Protein AF-A0A1B3NCB0-F1 (afdb_monomer)

Radius of gyration: 19.33 Å; Cα contacts (8 Å, |Δi|>4): 37; chains: 1; bounding box: 53×25×45 Å

Secondary structure (DSSP, 8-state):
--HHHHHHHTTS-HHHHHHHHTT-TTS-HHHHHHHHHHTT-HHHHHHHTSGGG-HHHHHHHHHHS-SS--PPP-

Mean predicted aligned error: 5.95 Å

Sequence (74 aa):
MSAADAAGRSGVSLPTYRKIETGDPSVSLGVFVSALRELGLLGNLRSALEPESDRGAAAFEIDRLPQRVSRRRP

pLDDT: mean 90.76, std 6.53, range [66.06, 97.56]

Foldseek 3Di:
DDLCVLCVQLVHHSVLSVCLVVVPPVRDPSSNCSSCVVVVNNVVVVVCPPPVNPPVVVVVVVVVDDPDDDDDDD

Solvent-accessible surface area (backbone atoms only — not comparable to full-atom values): 4590 Å² total; per-residue (Å²): 136,52,69,63,56,50,10,56,74,38,72,44,54,53,72,58,41,50,35,55,76,72,66,46,81,88,55,54,67,70,56,53,52,39,41,30,50,78,69,68,44,55,77,54,49,60,64,64,66,35,74,92,59,38,62,66,60,54,51,55,54,58,72,66,50,71,95,63,86,77,75,83,77,133

Nearest PDB structures (foldseek):
  1l1m-assembly1_B  TM=7.863E-01  e=5.029E-01  Escherichia coli
  2hsg-assembly1_A  TM=6.899E-01  e=5.029E-01  Priestia megaterium
  2kei-assembly1_A  TM=7.866E-01  e=1.087E+00  Escherichia coli K-12
  1osl-assembly1_A  TM=6.120E-01  e=5.662E-01  Escherichia coli
  6jpi-assembly1_C  TM=5.196E-01  e=6.764E-01  Pseudomonas aeruginosa PAO1

Structure (mmCIF, N/CA/C/O backbone):
data_AF-A0A1B3NCB0-F1
#
_entry.id   AF-A0A1B3NCB0-F1
#
loop_
_atom_site.group_PDB
_atom_site.id
_atom_site.type_symbol
_atom_site.label_atom_id
_atom_site.label_alt_id
_atom_site.label_comp_id
_atom_site.label_asym_id
_atom_site.label_entity_id
_atom_site.label_seq_id
_atom_site.pdbx_PDB_ins_code
_atom_site.Cartn_x
_atom_site.Cartn_y
_atom_site.Cartn_z
_atom_site.occupancy
_atom_site.B_iso_or_equiv
_atom_site.auth_seq_id
_atom_site.auth_comp_id
_atom_site.auth_asym_id
_atom_site.auth_atom_id
_atom_site.pdbx_PDB_model_num
ATOM 1 N N . MET A 1 1 ? -20.568 5.580 -0.078 1.00 74.44 1 MET A N 1
ATOM 2 C CA . MET A 1 1 ? -19.719 5.146 1.050 1.00 74.44 1 MET A CA 1
ATOM 3 C C . MET A 1 1 ? -18.670 6.218 1.264 1.00 74.44 1 MET A C 1
ATOM 5 O O . MET A 1 1 ? -18.030 6.591 0.290 1.00 74.44 1 MET A O 1
ATOM 9 N N . SER A 1 2 ? -18.567 6.787 2.465 1.00 92.12 2 SER A N 1
ATOM 10 C CA . SER A 1 2 ? -17.547 7.802 2.758 1.00 92.12 2 SER A CA 1
ATOM 11 C C . SER A 1 2 ? -16.189 7.156 3.059 1.00 92.12 2 SER A C 1
ATOM 13 O O . SER A 1 2 ? -16.122 5.976 3.405 1.00 92.12 2 SER A O 1
ATOM 15 N N . ALA A 1 3 ? -15.100 7.929 2.981 1.00 89.75 3 ALA A N 1
ATOM 16 C CA . ALA A 1 3 ? -13.770 7.458 3.381 1.00 89.75 3 ALA A CA 1
ATOM 17 C C . ALA A 1 3 ? -13.715 7.055 4.868 1.00 89.75 3 ALA A C 1
ATOM 19 O O . ALA A 1 3 ? -12.988 6.139 5.239 1.00 89.75 3 ALA A O 1
ATOM 20 N N . ALA A 1 4 ? -14.516 7.701 5.724 1.00 93.25 4 ALA A N 1
ATOM 21 C CA . ALA A 1 4 ? -14.636 7.328 7.131 1.00 93.25 4 ALA A CA 1
ATOM 22 C C . ALA A 1 4 ? -15.331 5.966 7.299 1.00 93.25 4 ALA A C 1
ATOM 24 O O . ALA A 1 4 ? -14.857 5.133 8.072 1.00 93.25 4 ALA A O 1
ATOM 25 N N . ASP A 1 5 ? -16.388 5.703 6.522 1.00 92.69 5 ASP A N 1
ATOM 26 C CA . ASP A 1 5 ? -17.058 4.395 6.512 1.00 92.69 5 ASP A CA 1
ATOM 27 C C . ASP A 1 5 ? -16.109 3.291 6.021 1.00 92.69 5 ASP A C 1
ATOM 29 O O . ASP A 1 5 ? -16.092 2.186 6.563 1.00 92.69 5 ASP A O 1
ATOM 33 N N . ALA A 1 6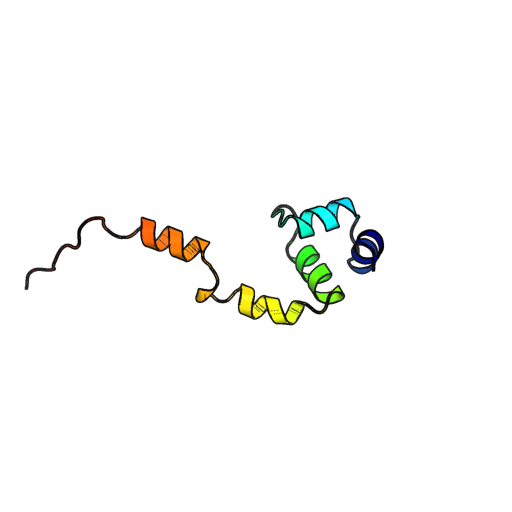 ? -15.300 3.595 5.003 1.00 90.12 6 ALA A N 1
ATOM 34 C CA . ALA A 1 6 ? -14.309 2.682 4.443 1.00 90.12 6 ALA A CA 1
ATOM 35 C C . ALA A 1 6 ? -13.172 2.365 5.411 1.00 90.12 6 ALA A C 1
ATOM 37 O O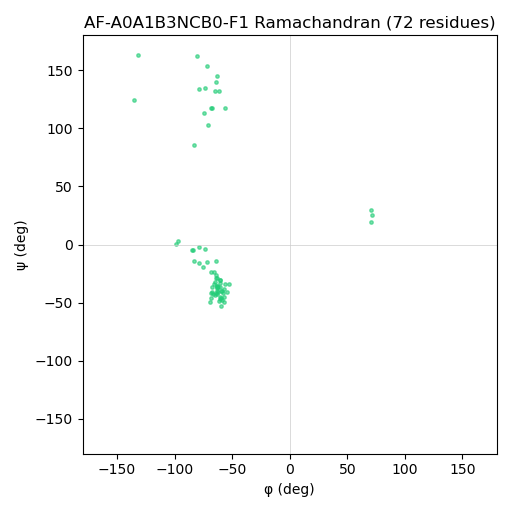 . ALA A 1 6 ? -12.810 1.197 5.568 1.00 90.12 6 ALA A O 1
ATOM 38 N N . ALA A 1 7 ? -12.672 3.380 6.114 1.00 93.62 7 ALA A N 1
ATOM 39 C CA . ALA A 1 7 ? -11.688 3.211 7.172 1.00 93.62 7 ALA A CA 1
ATOM 40 C C . ALA A 1 7 ? -12.222 2.288 8.281 1.00 93.62 7 ALA A C 1
ATOM 42 O O . ALA A 1 7 ? -11.564 1.308 8.633 1.00 93.62 7 ALA A O 1
ATOM 43 N N . GLY A 1 8 ? -13.454 2.533 8.748 1.00 93.44 8 GLY A N 1
ATOM 44 C CA . GLY A 1 8 ? -14.106 1.716 9.773 1.00 93.44 8 GLY A CA 1
ATOM 45 C C . GLY A 1 8 ? -14.274 0.251 9.362 1.00 93.44 8 GLY A C 1
ATOM 46 O O . GLY A 1 8 ? -13.918 -0.642 10.126 1.00 93.44 8 GLY A O 1
ATOM 47 N N . ARG A 1 9 ? -14.744 -0.010 8.135 1.00 90.75 9 ARG A N 1
ATOM 48 C CA . ARG A 1 9 ? -14.888 -1.381 7.602 1.00 90.75 9 ARG A CA 1
ATOM 49 C C . ARG A 1 9 ? -13.549 -2.089 7.407 1.00 90.75 9 ARG A C 1
ATOM 51 O O . ARG A 1 9 ? -13.453 -3.287 7.639 1.00 90.75 9 ARG A O 1
ATOM 58 N N . SER A 1 10 ? -12.512 -1.339 7.044 1.00 90.56 10 SER A N 1
ATOM 59 C CA . SER A 1 10 ? -11.153 -1.864 6.869 1.00 90.56 10 SER A CA 1
ATOM 60 C C . SER A 1 10 ? -10.403 -2.055 8.196 1.00 90.56 10 SER A C 1
ATOM 62 O O . SER A 1 10 ? -9.263 -2.514 8.186 1.00 90.56 10 SER A O 1
ATOM 64 N N . GLY A 1 11 ? -11.010 -1.695 9.336 1.00 91.94 11 GLY A N 1
ATOM 65 C CA . GLY A 1 11 ? -10.411 -1.839 10.665 1.00 91.94 11 GLY A CA 1
ATOM 66 C C . GLY A 1 11 ? -9.268 -0.861 10.951 1.00 91.94 11 GLY A C 1
ATOM 67 O O . GLY A 1 11 ? -8.400 -1.163 11.767 1.00 91.94 11 GLY A O 1
ATOM 68 N N . VAL A 1 12 ? -9.237 0.297 10.282 1.00 95.00 12 VAL A N 1
ATOM 69 C CA . VAL A 1 12 ? -8.162 1.292 10.423 1.00 95.00 12 VAL A CA 1
ATOM 70 C C . VAL A 1 12 ? -8.688 2.706 10.640 1.00 95.00 12 VAL A C 1
ATOM 72 O O . VAL A 1 12 ? -9.846 3.023 10.384 1.00 95.00 12 VAL A O 1
ATOM 75 N N . SER A 1 13 ? -7.816 3.595 11.112 1.00 96.56 13 SER A N 1
ATOM 76 C CA . SER A 1 13 ? -8.139 5.015 11.248 1.00 96.56 13 SER A CA 1
ATOM 77 C C . SER A 1 13 ? -8.222 5.712 9.883 1.00 96.56 13 SER A C 1
ATOM 79 O O . SER A 1 13 ? -7.540 5.324 8.933 1.00 96.56 13 SER A O 1
ATOM 81 N N . LEU A 1 14 ? -9.001 6.796 9.787 1.00 96.19 14 LEU A N 1
ATOM 82 C CA . LEU A 1 14 ? -9.104 7.604 8.562 1.00 96.19 14 LEU A CA 1
ATOM 83 C C . LEU A 1 14 ? -7.737 8.105 8.038 1.00 96.19 14 LEU A C 1
ATOM 85 O O . LEU A 1 14 ? -7.521 8.033 6.830 1.00 96.19 14 LEU A O 1
ATOM 89 N N . PRO A 1 15 ? -6.783 8.561 8.880 1.00 97.31 15 PRO A N 1
ATOM 90 C CA . PRO A 1 15 ? -5.437 8.894 8.409 1.00 97.31 15 PRO A CA 1
ATOM 91 C C . PRO A 1 15 ? -4.705 7.710 7.763 1.00 97.31 15 PRO A C 1
ATOM 93 O O . PRO A 1 15 ? -4.053 7.886 6.739 1.00 97.31 15 PRO A O 1
ATOM 96 N N . THR A 1 16 ? -4.838 6.502 8.321 1.00 96.62 16 THR A N 1
ATOM 97 C CA . THR A 1 16 ? -4.236 5.284 7.748 1.00 96.62 16 THR A CA 1
ATOM 98 C C . THR A 1 16 ? -4.895 4.920 6.423 1.00 96.62 16 THR A C 1
ATOM 100 O O . THR A 1 16 ? -4.211 4.573 5.468 1.00 96.62 16 THR A O 1
ATOM 103 N N . TYR A 1 17 ? -6.218 5.056 6.332 1.00 95.62 17 TYR A N 1
ATOM 104 C CA . TYR A 1 17 ? -6.941 4.833 5.085 1.00 95.62 17 TYR A CA 1
ATOM 105 C C . TYR A 1 17 ? -6.506 5.817 3.987 1.00 95.62 17 TYR A C 1
ATOM 107 O O . TYR A 1 17 ? -6.257 5.417 2.858 1.00 95.62 17 TYR A O 1
ATOM 115 N N . ARG A 1 18 ? -6.295 7.094 4.325 1.00 96.31 18 ARG A N 1
ATOM 116 C CA . ARG A 1 18 ? -5.758 8.084 3.376 1.00 96.31 18 ARG A CA 1
ATOM 117 C C . ARG A 1 18 ? -4.348 7.747 2.897 1.00 96.31 18 ARG A C 1
ATOM 119 O O . ARG A 1 18 ? -4.047 7.943 1.728 1.00 96.31 18 ARG A O 1
ATOM 126 N N . LYS A 1 19 ? -3.494 7.210 3.774 1.00 97.56 19 LYS A N 1
ATOM 127 C CA . LYS A 1 19 ? -2.168 6.708 3.380 1.00 97.56 19 LYS A CA 1
ATOM 128 C C . LYS A 1 19 ? -2.263 5.598 2.331 1.00 97.56 19 LYS A C 1
ATOM 130 O O . LYS A 1 19 ? -1.484 5.592 1.381 1.00 97.56 19 LYS A O 1
ATOM 135 N N . ILE A 1 20 ? -3.240 4.699 2.477 1.00 95.75 20 ILE A N 1
ATOM 136 C CA . ILE A 1 20 ? -3.538 3.667 1.474 1.00 95.75 20 ILE A CA 1
ATOM 137 C C . ILE A 1 20 ? -3.935 4.315 0.142 1.00 95.75 20 ILE A C 1
ATOM 139 O O . ILE A 1 20 ? -3.385 3.943 -0.890 1.00 95.75 20 ILE A O 1
ATOM 143 N N . GLU A 1 21 ? -4.832 5.307 0.156 1.00 93.50 21 GLU A N 1
ATOM 144 C CA . GLU A 1 21 ? -5.267 6.019 -1.059 1.00 93.50 21 GLU A CA 1
ATOM 145 C C . GLU A 1 21 ? -4.110 6.723 -1.783 1.00 93.50 21 GLU A C 1
ATOM 147 O O . GLU A 1 21 ? -4.100 6.789 -3.010 1.00 93.50 21 GLU A O 1
ATOM 152 N N . THR A 1 22 ? -3.115 7.222 -1.044 1.00 95.69 22 THR A N 1
ATOM 153 C CA . THR A 1 22 ? -1.918 7.856 -1.619 1.00 95.69 22 THR A CA 1
ATOM 154 C C . THR A 1 22 ? -0.822 6.867 -2.021 1.00 95.69 22 THR A C 1
ATOM 156 O O . THR A 1 22 ? 0.197 7.292 -2.560 1.00 95.69 22 THR A O 1
ATOM 159 N N . GLY A 1 23 ? -0.989 5.570 -1.743 1.00 93.56 23 GLY A N 1
ATOM 160 C CA . GLY A 1 23 ? 0.029 4.550 -2.009 1.00 93.56 23 GLY A CA 1
ATOM 161 C C . GLY A 1 23 ? 1.258 4.638 -1.096 1.00 93.56 23 GLY A C 1
ATOM 162 O O . GLY A 1 23 ? 2.358 4.299 -1.520 1.00 93.56 23 GLY A O 1
ATOM 163 N N . ASP A 1 24 ? 1.096 5.115 0.143 1.00 96.81 24 ASP A N 1
ATOM 164 C CA . ASP A 1 24 ? 2.191 5.238 1.114 1.00 96.81 24 ASP A CA 1
ATOM 165 C C . ASP A 1 24 ? 2.689 3.835 1.544 1.00 96.81 24 ASP A C 1
ATOM 167 O O . ASP A 1 24 ? 1.933 3.079 2.168 1.00 96.81 24 ASP A O 1
ATOM 171 N N . PRO A 1 25 ? 3.963 3.480 1.271 1.00 94.56 25 PRO A N 1
ATOM 172 C CA . PRO A 1 25 ? 4.510 2.155 1.562 1.00 94.56 25 PRO A CA 1
ATOM 173 C C . PRO A 1 25 ? 4.779 1.911 3.057 1.00 94.56 25 PRO A C 1
ATOM 175 O O . PRO A 1 25 ? 5.165 0.807 3.433 1.00 94.56 25 PRO A O 1
ATOM 178 N N . SER A 1 26 ? 4.587 2.910 3.930 1.00 96.19 26 SER A N 1
ATOM 179 C CA . SER A 1 26 ? 4.665 2.732 5.389 1.00 96.19 26 SER A CA 1
ATOM 180 C C . SER A 1 26 ? 3.484 1.943 5.964 1.00 96.19 26 SER A C 1
ATOM 182 O O . SER A 1 26 ? 3.546 1.488 7.109 1.00 96.19 26 SER A O 1
ATOM 184 N N . VAL A 1 27 ? 2.402 1.772 5.198 1.00 97.00 27 VAL A N 1
ATOM 185 C CA . VAL A 1 27 ? 1.257 0.948 5.595 1.00 97.00 27 VAL A CA 1
ATOM 186 C C . VAL A 1 27 ? 1.580 -0.526 5.367 1.00 97.00 27 VAL A C 1
ATOM 188 O O . VAL A 1 27 ? 2.074 -0.916 4.313 1.00 97.00 27 VAL A O 1
ATOM 191 N N . SER A 1 28 ? 1.276 -1.373 6.351 1.00 95.06 28 SER A N 1
ATOM 192 C CA . SER A 1 28 ? 1.528 -2.806 6.217 1.00 95.06 28 SER A CA 1
ATOM 193 C C . SER A 1 28 ? 0.699 -3.422 5.086 1.00 95.06 28 SER A C 1
ATOM 195 O O . SER A 1 28 ? -0.467 -3.078 4.872 1.00 95.06 28 SER A O 1
ATOM 197 N N . LEU A 1 29 ? 1.282 -4.408 4.401 1.00 93.12 29 LEU A N 1
ATOM 198 C CA . LEU A 1 29 ? 0.607 -5.106 3.306 1.00 93.12 29 LEU A CA 1
ATOM 199 C C . LEU A 1 29 ? -0.727 -5.732 3.748 1.00 93.12 29 LEU A C 1
ATOM 201 O O . LEU A 1 29 ? -1.707 -5.679 3.015 1.00 93.12 29 LEU A O 1
ATOM 205 N N . GLY A 1 30 ? -0.798 -6.281 4.966 1.00 92.94 30 GLY A N 1
ATOM 206 C CA . GLY A 1 30 ? -2.031 -6.877 5.495 1.00 92.94 30 GLY A CA 1
ATOM 207 C C . GLY A 1 30 ? -3.177 -5.871 5.653 1.00 92.94 30 GLY A C 1
ATOM 208 O O . GLY A 1 30 ? -4.333 -6.205 5.387 1.00 92.94 30 GLY A O 1
ATOM 209 N N . VAL A 1 31 ? -2.862 -4.628 6.029 1.00 93.75 31 VAL A N 1
ATOM 210 C CA . VAL A 1 31 ? -3.839 -3.533 6.103 1.00 93.75 31 VAL A CA 1
ATOM 211 C C . VAL A 1 31 ? -4.313 -3.136 4.705 1.00 93.75 31 VAL A C 1
ATOM 213 O O . VAL A 1 31 ? -5.516 -3.033 4.473 1.00 93.75 31 VAL A O 1
ATOM 216 N N . PHE A 1 32 ? -3.385 -2.986 3.758 1.00 93.62 32 PHE A N 1
ATOM 217 C CA . PHE A 1 32 ? -3.707 -2.690 2.362 1.00 93.62 32 PHE A CA 1
ATOM 218 C C . PHE A 1 32 ? -4.635 -3.752 1.746 1.00 93.62 32 PHE A C 1
ATOM 220 O O . PHE A 1 32 ? -5.690 -3.432 1.202 1.00 93.62 32 PHE A O 1
ATOM 227 N N . VAL A 1 33 ? -4.294 -5.033 1.911 1.00 93.31 33 VAL A N 1
ATOM 228 C CA . VAL A 1 33 ? -5.091 -6.168 1.416 1.00 93.31 33 VAL A CA 1
ATOM 229 C C . VAL A 1 33 ? -6.467 -6.227 2.088 1.00 93.31 33 VAL A C 1
ATOM 231 O O . VAL A 1 33 ? -7.457 -6.548 1.431 1.00 93.31 33 VAL A O 1
ATOM 234 N N . SER A 1 34 ? -6.565 -5.881 3.375 1.00 92.62 34 SER A N 1
ATOM 235 C CA . SER A 1 34 ? -7.855 -5.824 4.077 1.00 92.62 34 SER A CA 1
ATOM 236 C C . SER A 1 34 ? -8.772 -4.747 3.495 1.00 92.62 34 SER A C 1
ATOM 238 O O . SER A 1 34 ? -9.947 -5.024 3.270 1.00 92.62 34 SER A O 1
ATOM 240 N N . ALA A 1 35 ? -8.238 -3.568 3.163 1.00 93.56 35 ALA A N 1
ATOM 241 C CA . ALA A 1 35 ? -9.004 -2.527 2.478 1.00 93.56 35 ALA A CA 1
ATOM 242 C C . ALA A 1 35 ? -9.463 -2.976 1.078 1.00 93.56 35 ALA A C 1
ATOM 244 O O . ALA A 1 35 ? -10.627 -2.796 0.720 1.00 93.56 35 ALA A O 1
ATOM 245 N N . LEU A 1 36 ? -8.593 -3.641 0.306 1.00 92.56 36 LEU A N 1
ATOM 246 C CA . LEU A 1 36 ? -8.970 -4.206 -0.997 1.00 92.56 36 LEU A CA 1
ATOM 247 C C . LEU A 1 36 ? -10.085 -5.256 -0.887 1.00 92.56 36 LEU A C 1
ATOM 249 O O . LEU A 1 36 ? -1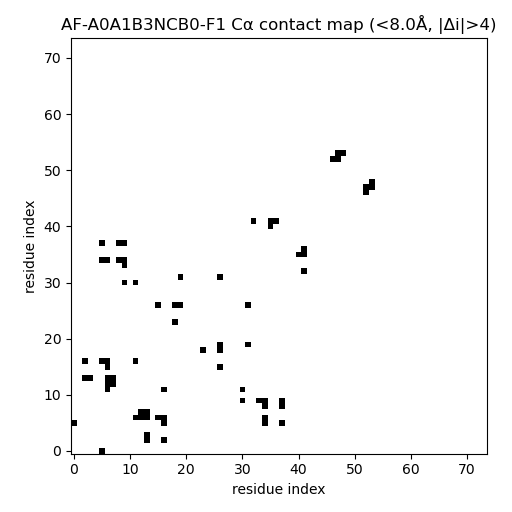0.951 -5.311 -1.759 1.00 92.56 36 LEU A O 1
ATOM 253 N N . ARG A 1 37 ? -10.088 -6.079 0.171 1.00 91.69 37 ARG A N 1
ATOM 254 C CA . ARG A 1 37 ? -11.152 -7.064 0.428 1.00 91.69 37 ARG A CA 1
ATOM 255 C C . ARG A 1 37 ? -12.506 -6.400 0.617 1.00 91.69 37 ARG A C 1
AT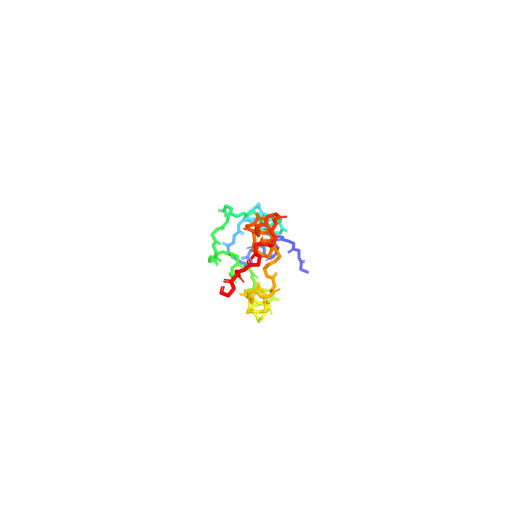OM 257 O O . ARG A 1 37 ? -13.459 -6.812 -0.036 1.00 91.69 37 ARG A O 1
ATOM 264 N N . GLU A 1 38 ? -12.579 -5.372 1.456 1.00 91.50 38 GLU A N 1
ATOM 265 C CA . GLU A 1 38 ? -13.831 -4.647 1.712 1.00 91.50 38 GLU A CA 1
ATOM 266 C C . GLU A 1 38 ? -14.361 -3.925 0.467 1.00 91.50 38 GLU A C 1
ATOM 268 O O . GLU A 1 38 ? -15.569 -3.770 0.300 1.00 91.50 38 GLU A O 1
ATOM 273 N N . LEU A 1 39 ? -13.463 -3.517 -0.432 1.00 89.81 39 LEU A N 1
ATOM 274 C CA . LEU A 1 39 ? -13.810 -2.887 -1.706 1.00 89.81 39 LEU A CA 1
ATOM 275 C C . LEU A 1 39 ? -14.116 -3.895 -2.829 1.00 89.81 39 LEU A C 1
ATOM 277 O O . LEU A 1 39 ? -14.480 -3.481 -3.927 1.00 89.81 39 LEU A O 1
ATOM 281 N N . GLY A 1 40 ? -13.959 -5.202 -2.592 1.00 91.62 40 GLY A N 1
ATOM 282 C CA . GLY A 1 40 ? -14.133 -6.231 -3.625 1.00 91.62 40 GLY A CA 1
ATOM 283 C C . GLY A 1 40 ? -13.034 -6.236 -4.696 1.00 91.62 40 GLY A C 1
ATOM 284 O O . GLY A 1 40 ? -13.224 -6.792 -5.773 1.00 91.62 40 GLY A O 1
ATOM 285 N N . LEU A 1 41 ? -11.877 -5.633 -4.411 1.00 92.50 41 LEU A N 1
ATOM 286 C CA . LEU A 1 41 ? -10.767 -5.435 -5.351 1.00 92.50 41 LEU A CA 1
ATOM 287 C C . LEU A 1 41 ? -9.657 -6.489 -5.236 1.00 92.50 41 LEU A C 1
ATOM 289 O O . LEU A 1 41 ? -8.665 -6.406 -5.956 1.00 92.50 41 LEU A O 1
ATOM 293 N N . LEU A 1 42 ? -9.797 -7.497 -4.368 1.00 92.19 42 LEU A N 1
ATOM 294 C CA . LEU A 1 42 ? -8.782 -8.553 -4.223 1.00 92.19 42 LEU A CA 1
ATOM 295 C C . LEU A 1 42 ? -8.469 -9.277 -5.537 1.00 92.19 42 LEU A C 1
ATOM 297 O O . LEU A 1 42 ? -7.321 -9.652 -5.758 1.00 92.19 42 LEU A O 1
ATOM 301 N N . GLY A 1 43 ? -9.460 -9.450 -6.418 1.00 91.12 43 GLY A N 1
ATOM 302 C CA . GLY A 1 43 ? -9.255 -10.085 -7.724 1.00 91.12 43 GLY A CA 1
ATOM 303 C C . GLY A 1 43 ? -8.245 -9.339 -8.602 1.00 91.12 43 GLY A C 1
ATOM 304 O O . GLY A 1 43 ? -7.493 -9.968 -9.344 1.00 91.12 43 GLY A O 1
ATOM 305 N N . ASN A 1 44 ? -8.159 -8.016 -8.454 1.00 91.31 44 ASN A N 1
ATOM 306 C CA . ASN A 1 44 ? -7.262 -7.168 -9.237 1.00 91.31 44 ASN A CA 1
ATOM 307 C C . ASN A 1 44 ? -5.804 -7.295 -8.777 1.00 91.31 44 ASN A C 1
ATOM 309 O O . ASN A 1 44 ? -4.896 -6.951 -9.530 1.00 91.31 44 ASN A O 1
ATOM 313 N N . LEU A 1 45 ? -5.567 -7.797 -7.558 1.00 90.12 45 LEU A N 1
ATOM 314 C CA . LEU A 1 45 ? -4.225 -7.908 -6.993 1.00 90.12 45 LEU A CA 1
ATOM 315 C C . LEU A 1 45 ? -3.340 -8.840 -7.824 1.00 90.12 45 LEU A C 1
ATOM 317 O O . LEU A 1 45 ? -2.165 -8.553 -8.002 1.00 90.12 45 LEU A O 1
ATOM 321 N N . ARG A 1 46 ? -3.901 -9.923 -8.379 1.00 87.88 46 ARG A N 1
ATOM 322 C CA . ARG A 1 46 ? -3.140 -10.842 -9.235 1.00 87.88 46 ARG A CA 1
ATOM 323 C C . ARG A 1 46 ? -2.580 -10.119 -10.458 1.00 87.88 46 ARG A C 1
ATOM 325 O O . ARG A 1 46 ? -1.380 -10.173 -10.677 1.00 87.88 46 ARG A O 1
ATOM 332 N N . SER A 1 47 ? -3.434 -9.422 -11.202 1.00 89.69 47 SER A N 1
ATOM 333 C CA . SER A 1 47 ? -3.025 -8.686 -12.403 1.00 89.69 47 SER A CA 1
ATOM 334 C C . SER A 1 47 ? -2.075 -7.530 -12.083 1.00 89.69 47 SER A C 1
ATOM 336 O O . SER A 1 47 ? -1.178 -7.228 -12.864 1.00 89.69 47 SER A O 1
ATOM 338 N N . ALA A 1 48 ? -2.224 -6.904 -10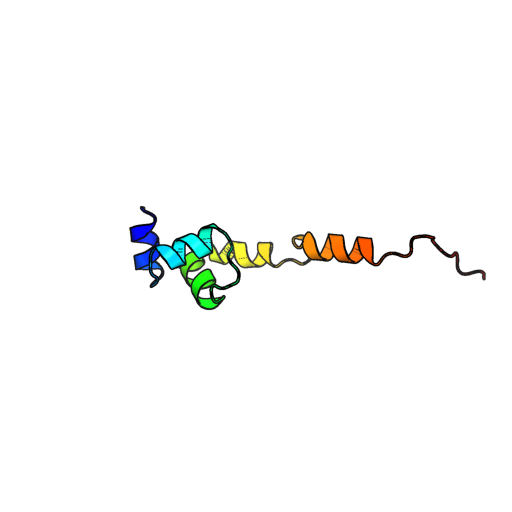.911 1.00 89.12 48 ALA A N 1
ATOM 339 C CA . ALA A 1 48 ? -1.307 -5.862 -10.453 1.00 89.12 48 ALA A CA 1
ATOM 340 C C . ALA A 1 48 ? 0.098 -6.391 -10.106 1.00 89.12 48 ALA A C 1
ATOM 342 O O . ALA A 1 48 ? 1.051 -5.620 -10.128 1.00 89.12 48 ALA A O 1
ATOM 343 N N . LEU A 1 49 ? 0.223 -7.682 -9.781 1.00 90.00 49 LEU A N 1
ATOM 344 C CA . LEU A 1 49 ? 1.482 -8.343 -9.422 1.00 90.00 49 LEU A CA 1
ATOM 345 C C . LEU A 1 49 ? 2.118 -9.115 -10.589 1.00 90.00 49 LEU A C 1
ATOM 347 O O . LEU A 1 49 ? 3.158 -9.746 -10.402 1.00 90.00 49 LEU A O 1
ATOM 351 N N . GLU A 1 50 ? 1.503 -9.106 -11.773 1.00 94.06 50 GLU A N 1
ATOM 352 C CA . GLU A 1 50 ? 2.104 -9.686 -12.975 1.00 94.06 50 GLU A CA 1
ATOM 353 C C . GLU A 1 50 ? 3.413 -8.944 -13.304 1.00 94.06 50 GLU A C 1
ATOM 355 O O . GLU A 1 50 ? 3.414 -7.709 -13.302 1.00 94.06 50 GLU A O 1
ATOM 360 N N . PRO A 1 51 ? 4.533 -9.646 -13.575 1.00 91.62 51 PRO A N 1
ATOM 361 C CA . PRO A 1 51 ? 5.805 -9.002 -13.910 1.00 91.62 51 PRO A CA 1
ATOM 362 C C . PRO A 1 51 ? 5.691 -7.998 -15.062 1.00 91.62 51 PRO A C 1
ATOM 364 O O . PRO A 1 51 ? 6.354 -6.966 -15.068 1.00 91.62 51 PRO A O 1
ATOM 367 N N . GLU A 1 52 ? 4.809 -8.278 -16.019 1.00 92.19 52 GLU A N 1
ATOM 368 C CA . GLU A 1 52 ? 4.509 -7.432 -17.172 1.00 92.19 52 GLU A CA 1
ATOM 369 C C . GLU A 1 52 ? 3.856 -6.095 -16.776 1.00 92.19 52 GLU A C 1
ATOM 371 O O . GLU A 1 52 ? 3.957 -5.109 -17.511 1.00 92.19 52 GLU A O 1
ATOM 376 N N . SER A 1 53 ? 3.210 -6.044 -15.608 1.00 92.00 53 SER A N 1
ATOM 377 C CA . SER A 1 53 ? 2.607 -4.838 -15.035 1.00 92.00 53 SER A CA 1
ATOM 378 C C . SER A 1 53 ? 3.620 -3.970 -14.273 1.00 92.00 53 SER A C 1
ATOM 380 O O . SER A 1 53 ? 3.332 -2.800 -13.995 1.00 92.00 53 SER A O 1
ATOM 382 N N . ASP A 1 54 ? 4.815 -4.488 -13.962 1.00 92.38 54 ASP A N 1
ATOM 383 C CA . ASP A 1 54 ? 5.842 -3.770 -13.204 1.00 92.38 54 ASP A CA 1
ATOM 384 C C . ASP A 1 54 ? 6.685 -2.848 -14.102 1.00 92.38 54 ASP A C 1
ATOM 386 O O . ASP A 1 54 ? 7.781 -3.163 -14.576 1.00 92.38 54 ASP A O 1
ATOM 390 N N . ARG A 1 55 ? 6.164 -1.637 -14.312 1.00 91.94 55 ARG A N 1
ATOM 391 C CA . ARG A 1 55 ? 6.855 -0.580 -15.067 1.00 91.94 55 ARG A CA 1
ATOM 392 C C . ARG A 1 55 ? 8.163 -0.130 -14.413 1.00 91.94 55 ARG A C 1
ATOM 394 O O . ARG A 1 55 ? 9.049 0.343 -15.122 1.00 91.94 55 ARG A O 1
ATOM 401 N N . GLY A 1 56 ? 8.271 -0.233 -13.088 1.00 92.81 56 GLY A N 1
ATOM 402 C CA . GLY A 1 56 ? 9.476 0.149 -12.357 1.00 92.81 56 GLY A CA 1
ATOM 403 C C . GLY A 1 56 ? 10.613 -0.818 -12.660 1.00 92.81 56 GLY A C 1
ATOM 404 O O . GLY A 1 56 ? 11.691 -0.392 -13.070 1.00 92.81 56 GLY A O 1
ATOM 405 N N . ALA A 1 57 ? 10.344 -2.120 -12.550 1.00 92.44 57 ALA A N 1
ATOM 406 C CA . ALA A 1 57 ? 11.285 -3.166 -12.932 1.00 92.44 57 ALA A CA 1
ATOM 407 C C . ALA A 1 57 ? 11.710 -3.041 -14.402 1.00 92.44 57 ALA A C 1
ATOM 409 O O . ALA A 1 57 ? 12.904 -3.081 -14.698 1.00 92.44 57 ALA A O 1
ATOM 410 N N . ALA A 1 58 ? 10.75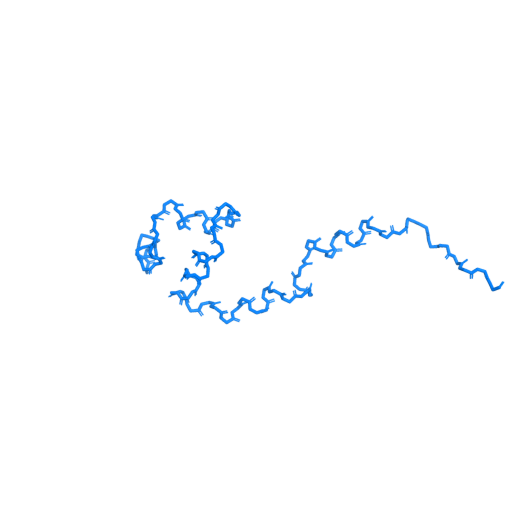8 -2.808 -15.314 1.00 92.94 58 ALA A N 1
ATOM 411 C CA . ALA A 1 58 ? 11.063 -2.608 -16.730 1.00 92.94 58 ALA A CA 1
ATOM 412 C C . ALA A 1 58 ? 12.029 -1.432 -16.970 1.00 92.94 58 ALA A C 1
ATOM 414 O O . ALA A 1 58 ? 12.958 -1.551 -17.768 1.00 92.94 58 ALA A O 1
ATOM 415 N N . ALA A 1 59 ? 11.852 -0.314 -16.259 1.00 94.75 59 A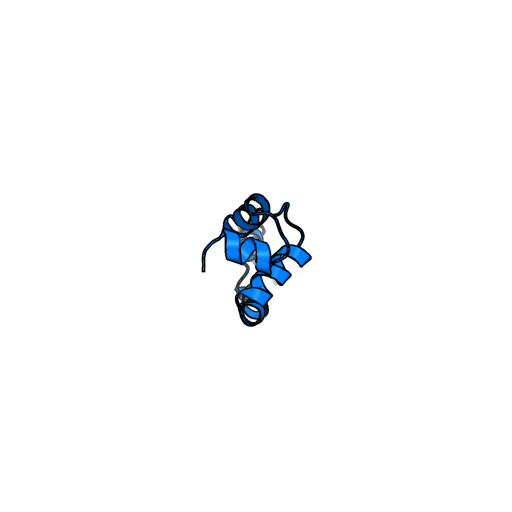LA A N 1
ATOM 416 C CA . ALA A 1 59 ? 12.757 0.830 -16.349 1.00 94.75 59 ALA A CA 1
ATOM 417 C C . ALA A 1 59 ? 14.169 0.496 -15.834 1.00 94.75 59 ALA A C 1
ATOM 419 O O . ALA A 1 59 ? 15.153 0.809 -16.501 1.00 94.75 59 ALA A O 1
ATOM 420 N N . PHE A 1 60 ? 14.280 -0.205 -14.701 1.00 94.81 60 PHE A N 1
ATOM 421 C CA . PHE A 1 60 ? 15.581 -0.627 -14.172 1.00 94.81 60 PHE A CA 1
ATOM 422 C C . PHE A 1 60 ? 16.324 -1.588 -15.104 1.00 94.81 60 PHE A C 1
ATOM 424 O O . PHE A 1 60 ? 17.548 -1.515 -15.209 1.00 94.81 60 PHE A O 1
ATOM 431 N N . GLU A 1 61 ? 15.613 -2.487 -15.783 1.00 92.88 61 GLU A N 1
ATOM 432 C CA . GLU A 1 61 ? 16.231 -3.383 -16.762 1.00 92.88 61 GLU A CA 1
ATOM 433 C C . GLU A 1 61 ? 16.744 -2.622 -17.990 1.00 92.88 61 GLU A C 1
ATOM 435 O O . GLU A 1 61 ? 17.833 -2.924 -18.474 1.00 92.88 61 GLU A O 1
ATOM 440 N N . ILE A 1 62 ? 16.038 -1.578 -18.443 1.00 91.69 62 ILE A N 1
ATOM 441 C CA . ILE A 1 62 ? 16.535 -0.682 -19.500 1.00 91.69 62 ILE A CA 1
ATOM 442 C C . ILE A 1 62 ? 17.834 0.004 -19.062 1.00 91.69 62 ILE A C 1
ATOM 444 O O . ILE A 1 62 ? 18.802 0.006 -19.823 1.00 91.69 62 ILE A O 1
ATOM 448 N N . ASP A 1 63 ? 17.891 0.521 -17.834 1.00 92.88 63 ASP A N 1
ATOM 449 C CA . ASP A 1 63 ? 19.088 1.183 -17.297 1.00 92.88 63 ASP A CA 1
ATOM 450 C C . ASP A 1 63 ? 20.288 0.230 -17.154 1.00 92.88 63 ASP A C 1
ATOM 452 O O . ASP A 1 63 ? 21.444 0.656 -17.212 1.00 92.88 63 ASP A O 1
ATOM 456 N N . ARG A 1 64 ? 20.032 -1.074 -16.990 1.00 92.25 64 ARG A N 1
ATOM 457 C CA . ARG A 1 64 ? 21.066 -2.120 -16.926 1.00 92.25 64 ARG A CA 1
ATOM 458 C C . ARG A 1 64 ? 21.617 -2.519 -18.291 1.00 92.25 64 ARG A C 1
ATOM 460 O O . ARG A 1 64 ? 22.668 -3.166 -18.342 1.00 92.25 64 ARG A O 1
ATOM 467 N N . LEU A 1 65 ? 20.940 -2.178 -19.390 1.00 89.88 65 LEU A N 1
ATOM 468 C CA . LEU A 1 65 ? 21.401 -2.553 -20.722 1.00 89.88 65 LEU A CA 1
ATOM 469 C C . LEU A 1 65 ? 22.752 -1.890 -21.043 1.00 89.88 65 LEU A C 1
ATOM 471 O O . LEU A 1 65 ? 22.975 -0.713 -20.750 1.00 89.88 65 LEU A O 1
ATOM 475 N N . PRO A 1 66 ? 23.676 -2.617 -21.695 1.00 87.19 66 PRO A N 1
ATOM 476 C CA . PRO A 1 66 ? 24.934 -2.034 -22.124 1.00 87.19 66 PRO A CA 1
ATOM 477 C C . PRO A 1 66 ? 24.676 -0.949 -23.173 1.00 87.19 66 PRO A C 1
ATOM 479 O O . PRO A 1 66 ? 24.006 -1.185 -24.177 1.00 87.19 66 PRO A O 1
ATOM 482 N N . GLN A 1 67 ? 25.293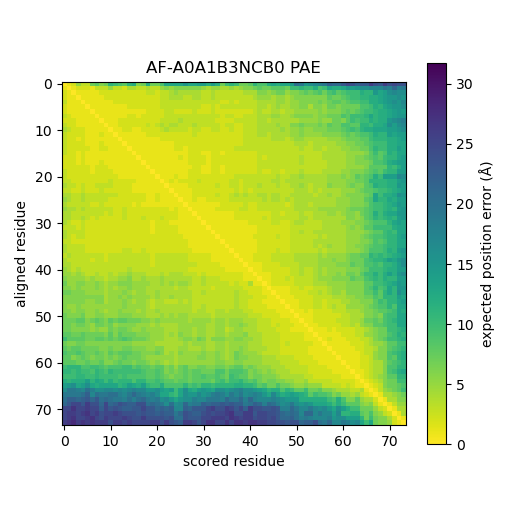 0.222 -23.004 1.00 84.19 67 GLN A N 1
ATOM 483 C CA . GLN A 1 67 ? 25.114 1.351 -23.930 1.00 84.19 67 GLN A CA 1
ATOM 484 C C . GLN A 1 67 ? 25.621 1.083 -25.355 1.00 84.19 67 GLN A C 1
ATOM 486 O O . GLN A 1 67 ? 25.322 1.831 -26.286 1.00 84.19 67 GLN A O 1
ATOM 491 N N . ARG A 1 68 ? 26.414 0.025 -25.549 1.00 82.00 68 ARG A N 1
ATOM 492 C CA . ARG A 1 68 ? 26.887 -0.414 -26.862 1.00 82.00 68 ARG A CA 1
ATOM 493 C C . ARG A 1 68 ? 26.741 -1.922 -26.971 1.00 82.00 68 ARG A C 1
ATOM 495 O O . ARG A 1 68 ? 27.301 -2.667 -26.168 1.00 82.00 68 ARG A O 1
ATOM 502 N N . VAL A 1 69 ? 26.036 -2.369 -28.007 1.00 76.44 69 VAL A N 1
ATOM 503 C CA . VAL A 1 69 ? 25.897 -3.793 -28.321 1.00 76.44 69 VAL A CA 1
ATOM 504 C C . VAL A 1 69 ? 27.240 -4.307 -28.842 1.00 76.44 69 VAL A C 1
ATOM 506 O O . VAL A 1 69 ? 27.623 -4.046 -29.983 1.00 76.44 69 VAL A O 1
ATOM 509 N N . SER A 1 70 ? 27.981 -5.028 -28.001 1.00 75.50 70 SER A N 1
ATOM 510 C CA . SER A 1 70 ? 29.159 -5.769 -28.451 1.00 75.50 70 SER A CA 1
ATOM 511 C C . SER A 1 70 ? 28.693 -7.007 -29.211 1.00 75.50 70 SER A C 1
ATOM 513 O O . SER A 1 70 ? 28.086 -7.911 -28.635 1.00 75.50 70 SER A O 1
ATOM 515 N N . ARG A 1 71 ? 28.951 -7.064 -30.522 1.00 78.12 71 ARG A N 1
ATOM 516 C CA . ARG A 1 71 ? 28.777 -8.306 -31.280 1.00 78.12 71 ARG A CA 1
ATOM 517 C C . ARG A 1 71 ? 29.843 -9.289 -30.808 1.00 78.12 71 ARG A C 1
ATOM 519 O O . ARG A 1 71 ? 31.031 -9.029 -30.995 1.00 78.12 71 ARG A O 1
ATOM 526 N N . ARG A 1 72 ? 29.428 -10.423 -30.229 1.00 72.25 72 ARG A N 1
ATOM 527 C CA . ARG A 1 72 ? 30.338 -11.562 -30.050 1.00 72.25 72 ARG A CA 1
ATOM 528 C C . ARG A 1 72 ? 30.892 -11.926 -31.425 1.00 72.25 72 ARG A C 1
ATOM 530 O O . ARG A 1 72 ? 30.130 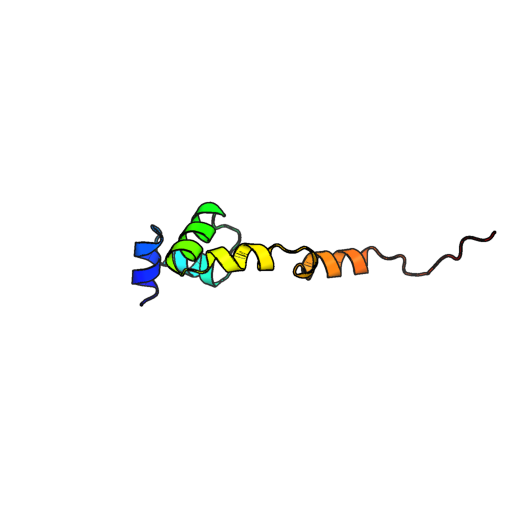-12.229 -32.341 1.00 72.25 72 ARG A O 1
ATOM 537 N N . ARG A 1 73 ? 32.208 -11.803 -31.570 1.00 66.94 73 ARG A N 1
ATOM 538 C CA . ARG A 1 73 ? 32.930 -12.214 -32.772 1.00 66.94 73 ARG A CA 1
ATOM 539 C C . ARG A 1 73 ? 32.978 -13.754 -32.777 1.00 66.94 73 ARG A C 1
ATOM 541 O O . ARG A 1 73 ? 33.187 -14.302 -31.693 1.00 66.94 73 ARG A O 1
ATOM 548 N N . PRO A 1 74 ? 32.697 -14.416 -33.915 1.00 66.06 74 PRO A N 1
ATOM 549 C CA . PRO A 1 74 ? 32.802 -15.870 -34.031 1.00 66.06 74 PRO A CA 1
ATOM 550 C C . PRO A 1 74 ? 34.235 -16.354 -33.801 1.00 66.06 74 PRO A C 1
ATOM 552 O O . PRO A 1 74 ? 35.171 -15.558 -34.060 1.00 66.06 74 PRO A O 1
#